Protein AF-A0ABC8IU33-F1 (afdb_monomer_lite)

Organism: Eruca vesicaria subsp. sativa (NCBI:txid29727)

Radius of gyration: 25.49 Å; chains: 1; bounding box: 29×73×61 Å

Structure (mmCIF, N/CA/C/O backbone):
data_AF-A0ABC8IU33-F1
#
_entry.id   AF-A0ABC8IU33-F1
#
loop_
_atom_site.group_PDB
_atom_site.id
_atom_site.type_symbol
_atom_site.label_atom_id
_atom_site.label_alt_id
_atom_site.label_comp_id
_atom_site.label_asym_id
_atom_site.label_entity_id
_atom_site.label_seq_id
_atom_site.pdbx_PDB_ins_code
_atom_site.Cartn_x
_atom_site.Cartn_y
_atom_site.Cartn_z
_atom_site.occupancy
_atom_site.B_iso_or_equiv
_atom_site.auth_seq_id
_atom_site.auth_comp_id
_atom_site.auth_asym_id
_atom_site.auth_atom_id
_atom_site.pdbx_PDB_model_num
ATOM 1 N N . MET A 1 1 ? 2.268 5.783 4.819 1.00 88.00 1 MET A N 1
ATOM 2 C CA . MET A 1 1 ? 1.463 6.838 4.145 1.00 88.00 1 MET A CA 1
ATOM 3 C C . MET A 1 1 ? 1.876 7.109 2.698 1.00 88.00 1 MET A C 1
ATOM 5 O O . MET A 1 1 ? 0.988 7.239 1.871 1.00 88.00 1 MET A O 1
ATOM 9 N N . ALA A 1 2 ? 3.167 7.197 2.351 1.00 95.81 2 ALA A N 1
ATOM 10 C CA . ALA A 1 2 ? 3.593 7.488 0.969 1.00 95.81 2 ALA A CA 1
ATOM 11 C C . ALA A 1 2 ? 3.077 6.473 -0.077 1.00 95.81 2 ALA A C 1
ATOM 13 O O . ALA A 1 2 ? 2.636 6.863 -1.154 1.00 95.81 2 ALA A O 1
ATOM 14 N N . SER A 1 3 ? 3.058 5.187 0.273 1.00 97.25 3 SER A N 1
ATOM 15 C CA . SER A 1 3 ? 2.507 4.091 -0.537 1.00 97.25 3 SER A CA 1
ATOM 16 C C . SER A 1 3 ? 1.026 4.264 -0.881 1.00 97.25 3 SER A C 1
ATOM 18 O O . SER A 1 3 ? 0.618 3.947 -1.993 1.00 97.25 3 SER A O 1
ATOM 20 N N . LEU A 1 4 ? 0.225 4.839 0.020 1.00 97.44 4 LEU A N 1
ATOM 21 C CA . LEU A 1 4 ? -1.177 5.147 -0.260 1.00 97.44 4 LEU A CA 1
ATOM 22 C C . LEU A 1 4 ? -1.317 6.224 -1.341 1.00 97.44 4 LEU A C 1
ATOM 24 O O . LEU A 1 4 ? -2.153 6.096 -2.230 1.00 97.44 4 LEU A O 1
ATOM 28 N N . LEU A 1 5 ? -0.500 7.281 -1.275 1.00 97.50 5 LEU A N 1
ATOM 29 C CA . LEU A 1 5 ? -0.509 8.336 -2.295 1.00 97.50 5 LEU A CA 1
ATOM 30 C C . LEU A 1 5 ? -0.116 7.773 -3.663 1.00 97.50 5 LEU A C 1
ATOM 32 O O . LEU A 1 5 ? -0.753 8.095 -4.659 1.00 97.50 5 LEU A O 1
ATOM 36 N N . MET A 1 6 ? 0.888 6.896 -3.684 1.00 96.12 6 MET A N 1
ATOM 37 C CA . MET A 1 6 ? 1.316 6.168 -4.877 1.00 96.12 6 MET A CA 1
ATOM 38 C C . MET A 1 6 ? 0.185 5.298 -5.453 1.00 96.12 6 MET A C 1
ATOM 40 O O . MET A 1 6 ? -0.101 5.394 -6.644 1.00 96.12 6 MET A O 1
ATOM 44 N N . ALA A 1 7 ? -0.519 4.531 -4.613 1.00 97.31 7 ALA A N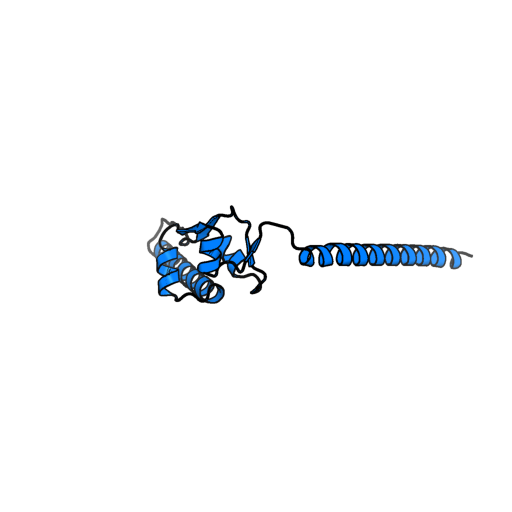 1
ATOM 45 C CA . ALA A 1 7 ? -1.666 3.721 -5.033 1.00 97.31 7 ALA A CA 1
ATOM 46 C C . ALA A 1 7 ? -2.833 4.568 -5.573 1.00 97.31 7 ALA A C 1
ATOM 48 O O . ALA A 1 7 ? -3.549 4.127 -6.475 1.00 97.31 7 ALA A O 1
ATOM 49 N N . ALA A 1 8 ? -3.015 5.778 -5.033 1.00 97.31 8 ALA A N 1
ATOM 50 C CA . ALA A 1 8 ? -4.104 6.692 -5.367 1.00 97.31 8 ALA A CA 1
ATOM 51 C C . ALA A 1 8 ? -3.873 7.537 -6.633 1.00 97.31 8 ALA A C 1
ATOM 53 O O . ALA A 1 8 ? -4.785 8.253 -7.060 1.00 97.31 8 ALA A O 1
ATOM 54 N N . CYS A 1 9 ? -2.685 7.473 -7.239 1.00 96.75 9 CYS A N 1
ATOM 55 C CA . CYS A 1 9 ? -2.418 8.089 -8.537 1.00 96.75 9 CYS A CA 1
ATOM 56 C C . CYS A 1 9 ? -3.294 7.473 -9.649 1.00 96.75 9 CYS A C 1
ATOM 58 O O . CYS A 1 9 ? -3.926 6.429 -9.477 1.00 96.75 9 CYS A O 1
ATOM 60 N N . ALA A 1 10 ? -3.365 8.147 -10.802 1.00 95.88 10 ALA A N 1
ATOM 61 C CA . ALA A 1 10 ? -4.169 7.680 -11.929 1.00 95.88 10 ALA A CA 1
ATOM 62 C C . ALA A 1 10 ? -3.753 6.259 -12.353 1.00 95.88 10 ALA A C 1
ATOM 64 O O . ALA A 1 10 ? -2.563 5.973 -12.490 1.00 95.88 10 ALA A O 1
ATOM 65 N N . LYS A 1 11 ? -4.735 5.374 -12.570 1.00 93.69 11 LYS A N 1
ATOM 66 C CA . LYS A 1 11 ? -4.494 3.985 -12.993 1.00 93.69 11 LYS A CA 1
ATOM 67 C C . LYS A 1 11 ? -3.716 3.969 -14.316 1.00 93.69 11 LYS A C 1
ATOM 69 O O . LYS A 1 11 ? -4.073 4.690 -15.246 1.00 93.69 11 LYS A O 1
ATOM 74 N N . GLY A 1 12 ? -2.656 3.168 -14.383 1.00 93.38 12 GLY A N 1
ATOM 75 C CA . GLY A 1 12 ? -1.700 3.122 -15.495 1.00 93.38 12 GLY A CA 1
ATOM 76 C C . GLY A 1 12 ? -0.545 4.130 -15.391 1.00 93.38 12 GLY A C 1
ATOM 77 O O . GLY A 1 12 ? 0.364 4.093 -16.216 1.00 93.38 12 GLY A O 1
ATOM 78 N N . GLN A 1 13 ? -0.555 5.028 -14.400 1.00 93.81 13 GLN A N 1
ATOM 79 C CA . GLN A 1 13 ? 0.478 6.055 -14.189 1.00 93.81 13 GLN A CA 1
ATOM 80 C C . GLN A 1 13 ? 1.175 5.925 -12.827 1.00 93.81 13 GLN A C 1
ATOM 82 O O . GLN A 1 13 ? 1.742 6.893 -12.316 1.00 93.81 13 GLN A O 1
ATOM 87 N N . ARG A 1 14 ? 1.116 4.744 -12.205 1.00 96.56 14 ARG A N 1
ATOM 88 C CA . ARG A 1 14 ? 1.766 4.463 -10.921 1.00 96.56 14 ARG A CA 1
ATOM 89 C C . ARG A 1 14 ? 3.072 3.730 -11.193 1.00 96.56 14 ARG A C 1
ATOM 91 O O . ARG A 1 14 ? 3.052 2.575 -11.610 1.00 96.56 14 ARG A O 1
ATOM 98 N N . TRP A 1 15 ? 4.201 4.398 -10.980 1.00 95.75 15 TRP A N 1
ATOM 99 C CA . TRP A 1 15 ? 5.516 3.866 -11.347 1.00 95.75 15 TRP A CA 1
ATOM 100 C C . TRP A 1 15 ? 6.472 3.821 -10.161 1.00 95.75 15 TRP A C 1
ATOM 102 O O . TRP A 1 15 ? 6.423 4.682 -9.278 1.00 95.75 15 TRP A O 1
ATOM 112 N N . ALA A 1 16 ? 7.381 2.849 -10.177 1.00 96.94 16 ALA A N 1
ATOM 113 C CA . ALA A 1 16 ? 8.513 2.779 -9.261 1.00 96.94 16 ALA A CA 1
ATOM 114 C C . ALA A 1 16 ? 9.797 2.377 -9.998 1.00 96.94 16 ALA A C 1
ATOM 116 O O . ALA A 1 16 ? 9.752 1.786 -11.072 1.00 96.94 16 ALA A O 1
ATOM 117 N N . LEU A 1 17 ? 10.948 2.699 -9.408 1.00 96.94 17 LEU A N 1
ATOM 118 C CA . LEU A 1 17 ? 12.248 2.228 -9.894 1.00 96.94 17 LEU A CA 1
ATOM 119 C C . LEU A 1 17 ? 12.509 0.785 -9.428 1.00 96.94 17 LEU A C 1
ATOM 121 O O . LEU A 1 17 ? 11.936 0.375 -8.414 1.00 96.94 17 LEU A O 1
ATOM 125 N N . PRO A 1 18 ? 13.430 0.035 -10.065 1.00 97.44 18 PRO A N 1
ATOM 126 C CA . PRO A 1 18 ? 13.620 -1.387 -9.776 1.00 97.44 18 PRO A CA 1
ATOM 127 C C . PRO A 1 18 ? 14.046 -1.647 -8.329 1.00 97.44 18 PRO A C 1
ATOM 129 O O . PRO A 1 18 ? 13.583 -2.596 -7.706 1.00 97.44 18 PRO A O 1
ATOM 132 N N . ASN A 1 19 ? 14.846 -0.743 -7.756 1.00 97.38 19 ASN A N 1
ATOM 133 C CA . ASN A 1 19 ? 15.361 -0.845 -6.387 1.00 97.38 19 ASN A CA 1
ATOM 134 C C . ASN A 1 19 ? 14.480 -0.143 -5.337 1.00 97.38 19 ASN A C 1
ATOM 136 O O . ASN A 1 19 ? 14.918 0.058 -4.206 1.00 97.38 19 ASN A O 1
ATOM 140 N N . ALA A 1 20 ? 13.275 0.303 -5.702 1.00 97.56 20 ALA A N 1
ATOM 141 C CA . ALA A 1 20 ? 12.366 0.921 -4.746 1.00 97.56 20 ALA A CA 1
ATOM 142 C C . ALA A 1 20 ? 11.800 -0.128 -3.778 1.00 97.56 20 ALA A C 1
ATOM 144 O O . ALA A 1 20 ? 11.411 -1.223 -4.182 1.00 97.56 20 ALA A O 1
ATOM 145 N N . THR A 1 21 ? 11.696 0.248 -2.505 1.00 98.12 21 THR A N 1
ATOM 146 C CA . THR A 1 21 ? 10.956 -0.515 -1.497 1.00 98.12 21 THR A CA 1
ATOM 147 C C . THR A 1 21 ? 9.652 0.201 -1.192 1.00 98.12 21 THR A C 1
ATOM 149 O O . THR A 1 21 ? 9.642 1.393 -0.873 1.00 98.12 21 THR A O 1
ATOM 152 N N . VAL A 1 22 ? 8.550 -0.534 -1.262 1.00 98.19 22 VAL A N 1
ATOM 153 C CA . VAL A 1 22 ? 7.227 -0.057 -0.866 1.00 98.19 22 VAL A CA 1
ATOM 154 C C . VAL A 1 22 ? 6.873 -0.703 0.463 1.00 98.19 22 VAL A C 1
ATOM 156 O O . VAL A 1 22 ? 7.065 -1.898 0.645 1.00 98.19 22 VAL A O 1
ATOM 159 N N . MET A 1 23 ? 6.357 0.086 1.402 1.00 98.31 23 MET A N 1
ATOM 160 C CA . MET A 1 23 ? 5.892 -0.424 2.688 1.00 98.31 23 MET A CA 1
ATOM 161 C C . MET A 1 23 ? 4.474 0.060 2.967 1.00 98.31 23 MET A C 1
ATOM 163 O O . MET A 1 23 ? 4.145 1.234 2.747 1.00 98.31 23 MET A O 1
ATOM 167 N N . ILE A 1 24 ? 3.634 -0.852 3.440 1.00 98.00 24 ILE A N 1
ATOM 168 C CA . ILE A 1 24 ? 2.326 -0.549 4.019 1.00 98.00 24 ILE A CA 1
ATOM 169 C C . ILE A 1 24 ? 2.313 -1.023 5.469 1.00 98.00 24 ILE A C 1
ATOM 171 O O . ILE A 1 24 ? 2.990 -1.989 5.814 1.00 98.0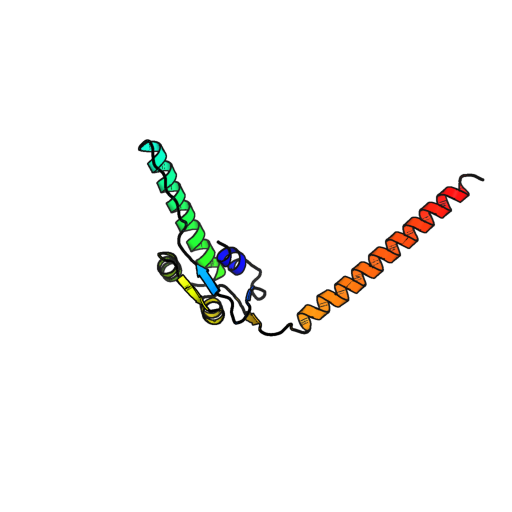0 24 ILE A O 1
ATOM 175 N N . HIS A 1 25 ? 1.582 -0.299 6.311 1.00 97.62 25 HIS A N 1
ATOM 176 C CA . HIS A 1 25 ? 1.428 -0.631 7.719 1.00 97.62 25 HIS A CA 1
ATOM 177 C C . HIS A 1 25 ? 0.238 0.106 8.326 1.00 97.62 25 HIS A C 1
ATOM 179 O O . HIS A 1 25 ? -0.240 1.118 7.790 1.00 97.62 25 HIS A O 1
ATOM 185 N N . GLN A 1 26 ? -0.191 -0.379 9.481 1.00 96.12 26 GLN A N 1
ATOM 186 C CA . GLN A 1 26 ? -1.213 0.227 10.311 1.00 96.12 26 GLN A CA 1
ATOM 187 C C . GLN A 1 26 ? -0.880 1.668 10.714 1.00 96.12 26 GLN A C 1
ATOM 189 O O . GLN A 1 26 ? 0.289 2.033 10.861 1.00 96.12 26 GLN A O 1
ATOM 194 N N . PRO A 1 27 ? -1.900 2.526 10.909 1.00 95.12 27 PRO A N 1
ATOM 195 C CA . PRO A 1 27 ? -1.684 3.821 11.514 1.00 95.12 27 PRO A CA 1
ATOM 196 C C . PRO A 1 27 ? -1.212 3.612 12.953 1.00 95.12 27 PRO A C 1
ATOM 198 O O . PRO A 1 27 ? -1.829 2.886 13.730 1.00 95.12 27 PRO A O 1
ATOM 201 N N . SER A 1 28 ? -0.134 4.288 13.321 1.00 92.00 28 SER A N 1
ATOM 202 C CA . SER A 1 28 ? 0.334 4.322 14.698 1.00 92.00 28 SER A CA 1
ATOM 203 C C . SER A 1 28 ? -0.335 5.456 15.471 1.00 92.00 28 SER A C 1
ATOM 205 O O . SER A 1 28 ? -0.713 6.498 14.927 1.00 92.00 28 SER A O 1
ATOM 207 N N . GLY A 1 29 ? -0.490 5.250 16.772 1.00 89.31 29 GLY A N 1
ATOM 208 C CA . GLY A 1 29 ? -1.019 6.251 17.681 1.00 89.31 29 GLY A CA 1
ATOM 209 C C . GLY A 1 29 ? -0.859 5.808 19.125 1.00 89.31 29 GLY A C 1
ATOM 210 O O . GLY A 1 29 ? -0.700 4.627 19.419 1.00 89.31 29 GLY A O 1
ATOM 211 N N . GLY A 1 30 ? -0.896 6.773 20.032 1.00 87.25 30 GLY A N 1
ATOM 212 C CA . GLY A 1 30 ? -0.836 6.535 21.464 1.00 87.25 30 GLY A CA 1
ATOM 213 C C . GLY A 1 30 ? -1.448 7.719 22.189 1.00 87.25 30 GLY A C 1
ATOM 214 O O . GLY A 1 30 ? -1.249 8.866 21.788 1.00 87.25 30 GLY A O 1
ATOM 215 N N . TYR A 1 31 ? -2.226 7.436 23.225 1.00 91.44 31 TYR A N 1
ATOM 216 C CA . TYR A 1 31 ? -2.840 8.457 24.057 1.00 91.44 31 TYR A CA 1
ATOM 217 C C . TYR A 1 31 ? -2.906 7.978 25.507 1.00 91.44 31 TYR A C 1
ATOM 219 O O . TYR A 1 31 ? -3.186 6.809 25.769 1.00 91.44 31 TYR A O 1
ATOM 227 N N . SER A 1 32 ? -2.673 8.891 26.443 1.00 90.69 32 SER A N 1
ATOM 228 C CA . SER A 1 32 ? -2.863 8.684 27.875 1.00 90.69 32 SER A CA 1
ATOM 229 C C . SER A 1 32 ? -3.652 9.862 28.446 1.00 90.69 32 SER A C 1
ATOM 231 O O . SER A 1 32 ? -3.477 11.000 28.017 1.00 90.69 32 SER A O 1
ATOM 233 N N . GLY A 1 33 ? -4.557 9.594 29.388 1.00 92.12 33 GLY A N 1
ATOM 234 C CA . GLY A 1 33 ? -5.448 10.618 29.928 1.00 92.12 33 GLY A CA 1
ATOM 235 C C . GLY A 1 33 ? -6.697 10.027 30.569 1.00 92.12 33 GLY A C 1
ATOM 236 O O . GLY A 1 33 ? -6.729 8.844 30.916 1.00 92.12 33 GLY A O 1
ATOM 237 N N . GLN A 1 34 ? -7.728 10.856 30.729 1.00 95.94 34 GLN A N 1
ATOM 238 C CA . GLN A 1 34 ? -9.011 10.417 31.272 1.00 95.94 34 GLN A CA 1
ATOM 239 C C . GLN A 1 34 ? -9.651 9.348 30.375 1.00 95.94 34 GLN A C 1
ATOM 241 O O . GLN A 1 34 ? -9.456 9.330 29.159 1.00 95.94 34 GLN A O 1
ATOM 246 N N . THR A 1 35 ? -10.478 8.479 30.963 1.00 93.69 35 THR A N 1
ATOM 247 C CA . THR A 1 35 ? -11.165 7.396 30.238 1.00 93.69 35 THR A CA 1
ATOM 248 C C . THR A 1 35 ? -11.977 7.906 29.044 1.00 93.69 35 THR A C 1
ATOM 250 O O . THR A 1 35 ? -12.002 7.264 27.992 1.00 93.69 35 THR A O 1
ATOM 253 N N . ASN A 1 36 ? -12.612 9.075 29.175 1.00 95.56 36 ASN A N 1
ATOM 254 C CA . ASN A 1 36 ? -13.373 9.692 28.087 1.00 95.56 36 ASN A CA 1
ATOM 255 C C . ASN A 1 36 ? -12.475 10.064 26.904 1.00 95.56 36 ASN A C 1
ATOM 257 O O . ASN A 1 36 ? -12.795 9.722 25.765 1.00 95.56 36 ASN A O 1
ATOM 261 N N . ASP A 1 37 ? -11.333 10.692 27.170 1.00 93.81 37 ASP A N 1
ATOM 262 C CA . ASP A 1 37 ? -10.397 11.094 26.123 1.00 93.81 37 ASP A CA 1
ATOM 263 C C . ASP A 1 37 ? -9.769 9.870 25.451 1.00 93.81 37 ASP A C 1
ATOM 265 O O . ASP A 1 37 ? -9.743 9.776 24.223 1.00 93.81 37 ASP A O 1
ATOM 269 N N . MET A 1 38 ? -9.368 8.867 26.241 1.00 93.94 38 MET A N 1
ATOM 270 C CA . MET A 1 38 ? -8.887 7.586 25.718 1.00 93.94 38 MET A CA 1
ATOM 271 C C . MET A 1 38 ? -9.919 6.956 24.779 1.00 93.94 38 MET A C 1
ATOM 273 O O . MET A 1 38 ? -9.578 6.558 23.671 1.00 93.94 38 MET A O 1
ATOM 277 N N . THR A 1 39 ? -11.197 6.954 25.166 1.00 94.56 39 THR A N 1
ATOM 278 C CA . THR A 1 39 ? -12.283 6.424 24.331 1.00 94.56 39 THR A CA 1
ATOM 279 C C . THR A 1 39 ? -12.409 7.175 23.003 1.00 94.56 39 THR A C 1
ATOM 281 O O . THR A 1 39 ? -12.608 6.549 21.959 1.00 94.56 39 THR A O 1
ATOM 284 N N . ILE A 1 40 ? -12.296 8.507 23.012 1.00 95.69 40 ILE A N 1
ATOM 285 C CA . ILE A 1 40 ? -12.347 9.327 21.792 1.00 95.69 40 ILE A CA 1
ATOM 286 C C . ILE A 1 40 ? -11.170 8.983 20.872 1.00 95.69 40 ILE A C 1
ATOM 288 O O . ILE A 1 40 ? -11.372 8.735 19.680 1.00 95.69 40 ILE A O 1
ATOM 292 N N . HIS A 1 41 ? -9.957 8.905 21.418 1.00 95.31 41 HIS A N 1
ATOM 293 C CA . HIS A 1 41 ? -8.758 8.594 20.644 1.00 95.31 41 HIS A CA 1
ATOM 294 C C . HIS A 1 41 ? -8.758 7.159 20.102 1.00 95.31 41 HIS A C 1
ATOM 296 O O . HIS A 1 41 ? -8.437 6.954 18.931 1.00 95.31 41 HIS A O 1
ATOM 302 N N . THR A 1 42 ? -9.210 6.178 20.887 1.00 95.19 42 THR A N 1
ATOM 303 C CA . THR A 1 42 ? -9.385 4.794 20.425 1.00 95.19 42 THR A CA 1
ATOM 304 C C . THR A 1 42 ? -10.421 4.703 19.299 1.00 95.19 42 THR A C 1
ATOM 306 O O . THR A 1 42 ? -10.193 4.039 18.291 1.00 95.19 42 THR A O 1
ATOM 309 N N . LYS A 1 43 ? -11.551 5.416 19.393 1.00 95.75 43 LYS A N 1
ATOM 310 C CA . LYS A 1 43 ? -12.525 5.461 18.286 1.00 95.75 43 LYS A CA 1
ATOM 311 C C . LYS A 1 43 ? -11.929 6.092 17.030 1.00 95.75 43 LYS A C 1
ATOM 313 O O . LYS A 1 43 ? -12.204 5.636 15.921 1.00 95.75 43 LYS A O 1
ATOM 318 N N . GLN A 1 44 ? -11.104 7.122 17.194 1.00 96.75 44 GLN A N 1
ATOM 319 C CA . GLN A 1 44 ? -10.468 7.798 16.073 1.00 96.75 44 GLN A CA 1
ATOM 320 C C . GLN A 1 44 ? -9.432 6.914 15.368 1.00 96.75 44 GLN A C 1
ATOM 322 O O . GLN A 1 44 ? -9.426 6.888 14.138 1.00 96.75 44 GLN A O 1
ATOM 327 N N . ILE A 1 45 ? -8.593 6.170 16.100 1.00 96.25 45 ILE A N 1
ATOM 328 C CA . ILE A 1 45 ? -7.608 5.276 15.470 1.00 96.25 45 ILE A CA 1
ATOM 329 C C . ILE A 1 45 ? -8.297 4.141 14.702 1.00 96.25 45 ILE A C 1
ATOM 331 O O . ILE A 1 45 ? -7.931 3.886 13.559 1.00 96.25 45 ILE A O 1
ATOM 335 N N . VAL A 1 46 ? -9.380 3.568 15.246 1.00 96.00 46 VAL A N 1
ATOM 336 C CA . VAL A 1 46 ? -10.205 2.564 14.546 1.00 96.00 46 VAL A CA 1
ATOM 337 C C . VAL A 1 46 ? -10.844 3.153 13.284 1.00 96.00 46 VAL A C 1
ATOM 339 O O . VAL A 1 46 ? -10.849 2.519 12.230 1.00 96.00 46 VAL A O 1
ATOM 342 N N . ARG A 1 47 ? -11.345 4.395 13.348 1.00 97.50 47 ARG A N 1
ATOM 343 C CA . ARG A 1 47 ? -11.891 5.086 12.169 1.00 97.50 47 ARG A CA 1
ATOM 344 C C . ARG A 1 47 ? -10.837 5.256 11.075 1.00 97.50 47 ARG A C 1
ATOM 346 O O . ARG A 1 47 ? -11.144 5.044 9.904 1.00 97.50 47 ARG A O 1
ATOM 353 N N . VAL A 1 48 ? -9.622 5.669 11.442 1.00 97.12 48 VAL A N 1
ATOM 354 C CA . VAL A 1 48 ? -8.516 5.855 10.490 1.00 97.12 48 VAL A CA 1
ATOM 355 C C . VAL A 1 48 ? -8.076 4.516 9.903 1.00 97.12 48 VAL A C 1
ATOM 357 O O . VAL A 1 48 ? -7.935 4.434 8.688 1.00 97.12 48 VAL A O 1
ATOM 360 N N . TRP A 1 49 ? -7.932 3.472 10.723 1.00 96.69 49 TRP A N 1
ATOM 361 C CA . TRP A 1 49 ? -7.623 2.107 10.279 1.00 96.69 49 TRP A CA 1
ATOM 362 C C . TRP A 1 49 ? -8.590 1.628 9.192 1.00 96.69 49 TRP A C 1
ATOM 3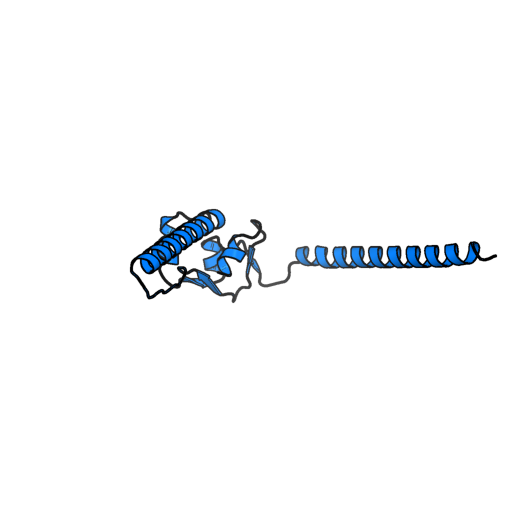64 O O . TRP A 1 49 ? -8.171 1.341 8.071 1.00 96.69 49 TRP A O 1
ATOM 374 N N . ASN A 1 50 ? -9.895 1.671 9.476 1.00 97.50 50 ASN A N 1
ATOM 375 C CA . ASN A 1 50 ? -10.926 1.242 8.531 1.00 97.50 50 ASN A CA 1
ATOM 376 C C . ASN A 1 50 ? -10.896 2.060 7.232 1.00 97.50 50 ASN A C 1
ATOM 378 O O . ASN A 1 50 ? -11.017 1.506 6.140 1.00 97.50 50 ASN A O 1
ATOM 382 N N . ALA A 1 51 ? -10.716 3.382 7.334 1.00 97.62 51 ALA A N 1
ATOM 383 C CA . ALA A 1 51 ? -10.654 4.255 6.166 1.00 97.62 51 ALA A CA 1
ATOM 384 C C . ALA A 1 51 ? -9.431 3.956 5.282 1.00 97.62 51 ALA A C 1
ATOM 386 O O . ALA A 1 51 ? -9.554 3.929 4.058 1.00 97.62 51 ALA A O 1
ATOM 387 N N . LEU A 1 52 ? -8.263 3.709 5.881 1.00 97.69 52 LEU A N 1
ATOM 388 C CA . LEU A 1 52 ? -7.048 3.362 5.144 1.00 97.69 52 LEU A CA 1
ATOM 389 C C . LEU A 1 52 ? -7.197 2.023 4.419 1.00 97.69 52 LEU A C 1
ATOM 391 O O . LEU A 1 52 ? -6.891 1.952 3.230 1.00 97.69 52 LEU A O 1
ATOM 395 N N . ASN A 1 53 ? -7.720 0.996 5.092 1.00 98.06 53 ASN A N 1
ATOM 396 C CA . ASN A 1 53 ? -7.890 -0.327 4.490 1.00 98.06 53 ASN A CA 1
ATOM 397 C C . ASN A 1 53 ? -8.878 -0.293 3.318 1.00 98.06 53 ASN A C 1
ATOM 399 O O . ASN A 1 53 ? -8.607 -0.861 2.262 1.00 98.06 53 ASN A O 1
ATOM 403 N N . GLN A 1 54 ? -9.975 0.462 3.444 1.00 98.31 54 GLN A N 1
ATOM 404 C CA . GLN A 1 54 ? -10.912 0.677 2.337 1.00 98.31 54 GLN A CA 1
ATOM 405 C C . GLN A 1 54 ? -10.274 1.412 1.152 1.00 98.31 54 GLN A C 1
ATOM 407 O O . GLN A 1 54 ? -10.568 1.091 -0.000 1.00 98.31 54 GLN A O 1
ATOM 412 N N . LEU A 1 55 ? -9.403 2.395 1.407 1.00 98.25 55 LEU A N 1
ATOM 413 C CA . LEU A 1 55 ? -8.695 3.100 0.338 1.00 98.25 55 LEU A CA 1
ATOM 414 C C . LEU A 1 55 ? -7.695 2.186 -0.374 1.00 98.25 55 LEU A C 1
ATOM 416 O O . LEU A 1 55 ? -7.667 2.185 -1.602 1.00 98.25 55 LEU A O 1
ATOM 420 N N . TYR A 1 56 ? -6.918 1.387 0.360 1.00 98.38 56 TYR A N 1
ATOM 421 C CA . TYR A 1 56 ? -6.037 0.401 -0.265 1.00 98.38 56 TYR A CA 1
ATOM 422 C C . TYR A 1 56 ? -6.839 -0.603 -1.090 1.00 98.38 56 TYR A C 1
ATOM 424 O O . TYR A 1 56 ? -6.565 -0.717 -2.276 1.00 98.38 56 TYR A O 1
ATOM 432 N N . MET A 1 57 ? -7.891 -1.210 -0.529 1.00 98.25 57 MET A N 1
ATOM 433 C CA . MET A 1 57 ? -8.796 -2.123 -1.246 1.00 98.25 57 MET A CA 1
ATOM 434 C C . MET A 1 57 ? -9.289 -1.515 -2.570 1.00 98.25 57 MET A C 1
ATOM 436 O O . MET A 1 57 ? -9.220 -2.146 -3.621 1.00 98.25 57 MET A O 1
ATOM 440 N N . LYS A 1 58 ? -9.731 -0.251 -2.536 1.00 97.88 58 LYS A N 1
ATOM 441 C CA . LYS A 1 58 ? -10.198 0.484 -3.720 1.00 97.88 58 LYS A CA 1
ATOM 442 C C . LYS A 1 58 ? -9.115 0.665 -4.788 1.00 97.88 58 LYS A C 1
ATOM 444 O O . LYS A 1 58 ? -9.437 0.678 -5.972 1.00 97.88 58 LYS A O 1
ATOM 449 N N . HIS A 1 59 ? -7.872 0.918 -4.386 1.00 98.12 59 HIS A N 1
ATOM 450 C CA . HIS A 1 59 ? -6.793 1.284 -5.306 1.00 98.12 59 HIS A CA 1
ATOM 451 C C . HIS A 1 59 ? -5.951 0.092 -5.774 1.00 98.12 59 HIS A C 1
ATOM 453 O O . HIS A 1 59 ? -5.335 0.176 -6.836 1.00 98.12 59 HIS A O 1
ATOM 459 N N . THR A 1 60 ? -5.922 -1.002 -5.014 1.00 97.62 60 THR A N 1
ATOM 460 C CA . THR A 1 60 ? -5.118 -2.192 -5.322 1.00 97.62 60 THR A CA 1
ATOM 461 C C . THR A 1 60 ? -5.926 -3.335 -5.928 1.00 97.62 60 THR A C 1
ATOM 463 O O . THR A 1 60 ? -5.333 -4.323 -6.347 1.00 97.62 60 THR A O 1
ATOM 466 N N . ASP A 1 61 ? -7.258 -3.219 -5.979 1.00 96.25 61 ASP A N 1
ATOM 467 C CA . ASP A 1 61 ? -8.180 -4.286 -6.399 1.00 96.25 61 ASP A CA 1
ATOM 468 C C . ASP A 1 61 ? -8.053 -5.576 -5.537 1.00 96.25 61 ASP A C 1
ATOM 470 O O . ASP A 1 61 ? -8.547 -6.642 -5.907 1.00 96.25 61 ASP A O 1
ATOM 474 N N . GLN A 1 62 ? -7.418 -5.486 -4.359 1.00 97.94 62 GLN A N 1
ATOM 475 C CA . GLN A 1 62 ? -7.318 -6.575 -3.381 1.00 97.94 62 GLN A CA 1
ATOM 476 C C . GLN A 1 62 ? -8.597 -6.688 -2.549 1.00 97.94 62 GLN A C 1
ATOM 478 O O . GLN A 1 62 ? -9.304 -5.706 -2.333 1.00 97.94 62 GLN A O 1
ATOM 483 N N . SER A 1 63 ? -8.871 -7.878 -2.010 1.00 98.31 63 SER A N 1
ATOM 484 C CA . SER A 1 63 ? -9.928 -8.037 -1.002 1.00 98.31 63 SER A CA 1
ATOM 485 C C . SER A 1 63 ? -9.566 -7.328 0.309 1.00 98.31 63 SER A C 1
ATOM 487 O O . SER A 1 63 ? -8.385 -7.183 0.638 1.00 98.31 63 SER A O 1
ATOM 489 N N . ILE A 1 64 ? -10.578 -6.920 1.081 1.00 98.00 64 ILE A N 1
ATOM 490 C CA . ILE A 1 64 ? -10.361 -6.262 2.376 1.00 98.00 64 ILE A CA 1
ATOM 491 C C . ILE A 1 64 ? -9.545 -7.141 3.336 1.00 98.00 64 ILE A C 1
ATOM 493 O O . ILE A 1 64 ? -8.609 -6.639 3.947 1.00 98.00 64 ILE A O 1
ATOM 497 N N . ASP A 1 65 ? -9.799 -8.454 3.368 1.00 98.00 65 ASP A N 1
ATOM 498 C CA . ASP A 1 65 ? -9.091 -9.404 4.238 1.00 98.00 65 ASP A CA 1
ATOM 499 C C . ASP A 1 65 ? -7.589 -9.472 3.918 1.00 98.00 65 ASP A C 1
ATOM 501 O O . ASP A 1 65 ? -6.744 -9.550 4.812 1.00 98.00 65 ASP A O 1
ATOM 505 N N . VAL A 1 66 ? -7.233 -9.413 2.628 1.00 98.06 66 VAL A N 1
ATOM 506 C CA . VAL A 1 66 ? -5.830 -9.378 2.188 1.00 98.06 66 VAL A CA 1
ATOM 507 C C . VAL A 1 66 ? -5.175 -8.064 2.600 1.00 98.06 66 VAL A C 1
ATOM 509 O O . VAL A 1 66 ? -4.042 -8.077 3.080 1.00 98.06 66 VAL A O 1
ATOM 512 N N . VAL A 1 67 ? -5.867 -6.934 2.442 1.00 98.06 67 VAL A N 1
ATOM 513 C CA . VAL A 1 67 ? -5.341 -5.624 2.846 1.00 98.06 67 VAL A CA 1
ATOM 514 C C . VAL A 1 67 ? -5.116 -5.572 4.354 1.00 98.06 67 VAL A C 1
ATOM 516 O O . VAL A 1 67 ? -4.017 -5.229 4.775 1.00 98.06 67 VAL A O 1
ATOM 519 N N . GLU A 1 68 ? -6.109 -5.957 5.157 1.00 97.50 68 GLU A N 1
ATOM 520 C CA . GLU A 1 68 ? -6.021 -5.951 6.622 1.00 97.50 68 GLU A CA 1
ATOM 521 C C . GLU A 1 68 ? -4.862 -6.812 7.118 1.00 97.50 68 GLU A C 1
ATOM 523 O O . GLU A 1 68 ? -4.041 -6.346 7.907 1.00 97.50 68 GLU A O 1
ATOM 528 N N . LYS A 1 69 ? -4.725 -8.030 6.580 1.00 97.50 69 LYS A N 1
ATOM 529 C CA . LYS A 1 69 ? -3.636 -8.943 6.941 1.00 97.50 69 LYS A CA 1
ATOM 530 C C . LYS A 1 69 ? -2.250 -8.363 6.649 1.00 97.50 69 LYS A C 1
ATOM 532 O O . LYS A 1 69 ? -1.335 -8.559 7.443 1.00 97.50 69 LYS A O 1
ATOM 537 N N . ASN A 1 70 ? -2.074 -7.686 5.514 1.00 97.12 70 ASN A N 1
ATOM 538 C CA . ASN A 1 70 ? -0.780 -7.098 5.147 1.00 97.12 70 ASN A CA 1
ATOM 539 C C . ASN A 1 70 ? -0.553 -5.714 5.776 1.00 97.12 70 ASN A C 1
ATOM 541 O O . ASN A 1 70 ? 0.564 -5.220 5.764 1.00 97.12 70 ASN A O 1
ATOM 545 N N . MET A 1 71 ? -1.585 -5.083 6.332 1.00 96.06 71 MET A N 1
ATOM 546 C CA . MET A 1 71 ? -1.486 -3.811 7.050 1.00 96.06 71 MET A CA 1
ATOM 547 C C . MET A 1 71 ? -1.222 -3.990 8.553 1.00 96.06 71 MET A C 1
ATOM 549 O O . MET A 1 71 ? -0.784 -3.039 9.193 1.00 96.06 71 MET A O 1
ATOM 553 N N . ASP A 1 72 ? -1.494 -5.165 9.129 1.00 93.38 72 ASP A N 1
ATOM 554 C CA . ASP A 1 72 ? -1.407 -5.417 10.580 1.00 93.38 72 ASP A CA 1
ATOM 555 C C . ASP A 1 72 ? 0.011 -5.219 11.148 1.00 93.38 72 ASP A C 1
ATOM 557 O O . ASP A 1 72 ? 0.200 -4.741 12.264 1.00 93.38 72 ASP A O 1
ATOM 561 N N . MET A 1 73 ? 1.032 -5.501 10.340 1.00 94.00 73 MET A N 1
ATOM 562 C CA . MET A 1 73 ? 2.440 -5.264 10.664 1.00 94.00 73 MET A CA 1
ATOM 563 C C . MET A 1 73 ? 3.118 -4.509 9.522 1.00 94.00 73 MET A C 1
ATOM 565 O O . MET A 1 73 ? 2.528 -4.307 8.461 1.00 94.00 73 MET A O 1
ATOM 569 N N . ASP A 1 74 ? 4.369 -4.099 9.730 1.00 97.75 74 ASP A N 1
ATOM 570 C CA . ASP A 1 74 ? 5.168 -3.538 8.645 1.00 97.75 74 ASP A CA 1
ATOM 571 C C . ASP A 1 74 ? 5.340 -4.588 7.535 1.00 97.75 74 ASP A C 1
ATOM 573 O O . ASP A 1 74 ? 5.992 -5.620 7.722 1.00 97.75 74 ASP A O 1
ATOM 577 N N . HIS A 1 75 ? 4.757 -4.317 6.369 1.00 97.94 75 HIS A N 1
ATOM 578 C CA . HIS A 1 75 ? 4.823 -5.191 5.207 1.00 97.94 75 HIS A CA 1
ATOM 579 C C . HIS A 1 75 ? 5.631 -4.523 4.099 1.00 97.94 75 HIS A C 1
ATOM 581 O O . HIS A 1 75 ? 5.176 -3.577 3.448 1.00 97.94 75 HIS A O 1
ATOM 587 N N . PHE A 1 76 ? 6.857 -5.010 3.918 1.00 98.31 76 PHE A N 1
ATOM 588 C CA . PHE A 1 76 ? 7.799 -4.528 2.916 1.00 98.31 76 PHE A CA 1
ATOM 589 C C . PHE A 1 76 ? 7.671 -5.336 1.631 1.00 98.31 76 PHE A C 1
ATOM 591 O O . PHE A 1 76 ? 7.623 -6.561 1.662 1.00 98.31 76 PHE A O 1
ATOM 598 N N . MET A 1 77 ? 7.671 -4.627 0.511 1.00 98.44 77 MET A N 1
ATOM 599 C CA . MET A 1 77 ? 7.587 -5.175 -0.832 1.00 98.44 77 MET A CA 1
ATOM 600 C C . MET A 1 77 ? 8.702 -4.587 -1.691 1.00 98.44 77 MET A C 1
ATOM 602 O O . MET A 1 77 ? 8.994 -3.385 -1.643 1.00 98.44 77 MET A O 1
ATOM 606 N N . THR A 1 78 ? 9.296 -5.436 -2.517 1.00 98.56 78 THR A N 1
ATOM 607 C CA . THR A 1 78 ? 10.042 -5.019 -3.704 1.00 98.56 78 THR A CA 1
ATOM 608 C C . THR A 1 78 ? 9.121 -4.290 -4.685 1.00 98.56 78 THR A C 1
ATOM 610 O O . THR A 1 78 ? 7.894 -4.338 -4.579 1.00 98.56 78 THR A O 1
ATOM 613 N N . SER A 1 79 ? 9.708 -3.604 -5.663 1.00 98.00 79 SER A N 1
ATOM 614 C CA . SER A 1 79 ? 8.965 -2.948 -6.743 1.00 98.00 79 SER A CA 1
ATOM 615 C C . SER A 1 79 ? 8.037 -3.929 -7.485 1.00 98.00 79 SER A C 1
ATOM 617 O O . SER A 1 79 ? 6.864 -3.622 -7.692 1.00 98.00 79 SER A O 1
ATOM 619 N N . GLU A 1 80 ? 8.510 -5.141 -7.780 1.00 98.31 80 GLU A N 1
ATOM 620 C CA . GLU A 1 80 ? 7.711 -6.190 -8.430 1.00 98.31 80 GLU A CA 1
ATOM 621 C C . GLU A 1 80 ? 6.581 -6.724 -7.542 1.00 98.31 80 GLU A C 1
ATOM 623 O O . GLU A 1 80 ? 5.449 -6.882 -7.998 1.00 98.31 80 GLU A O 1
ATOM 628 N N . GLU A 1 81 ? 6.839 -6.951 -6.251 1.00 98.50 81 GLU A N 1
ATOM 629 C CA . GLU A 1 81 ? 5.786 -7.354 -5.310 1.00 98.50 81 GLU A CA 1
ATOM 630 C C . GLU A 1 81 ? 4.733 -6.255 -5.149 1.00 98.50 81 GLU A C 1
ATOM 632 O O . GLU A 1 81 ? 3.542 -6.548 -5.110 1.00 98.50 81 GLU A O 1
ATOM 637 N N . ALA A 1 82 ? 5.138 -4.982 -5.131 1.00 98.38 82 ALA A N 1
ATOM 638 C CA . ALA A 1 82 ? 4.213 -3.856 -5.071 1.00 98.38 82 ALA A CA 1
ATOM 639 C C . ALA A 1 82 ? 3.351 -3.740 -6.340 1.00 98.38 82 ALA A C 1
ATOM 641 O O . ALA A 1 82 ? 2.177 -3.360 -6.249 1.00 98.38 82 ALA A O 1
ATOM 642 N N . LYS A 1 83 ? 3.907 -4.086 -7.511 1.00 98.19 83 LYS A N 1
ATOM 643 C CA . LYS A 1 83 ? 3.166 -4.198 -8.776 1.00 98.19 83 LYS A CA 1
ATOM 644 C C . LYS A 1 83 ? 2.158 -5.342 -8.709 1.00 98.19 83 LYS A C 1
ATOM 646 O O . LYS A 1 83 ? 0.980 -5.132 -8.983 1.00 98.19 83 LYS A O 1
ATOM 651 N N . ALA A 1 84 ? 2.588 -6.521 -8.258 1.00 98.19 84 ALA A N 1
ATOM 652 C CA . ALA A 1 84 ? 1.717 -7.682 -8.079 1.00 98.19 84 ALA A CA 1
ATOM 653 C C . ALA A 1 84 ? 0.604 -7.438 -7.042 1.00 98.19 84 ALA A C 1
ATOM 655 O O . ALA A 1 84 ? -0.525 -7.891 -7.225 1.00 98.19 84 ALA A O 1
ATOM 656 N N . PHE A 1 85 ? 0.897 -6.688 -5.976 1.00 98.06 85 PHE A N 1
ATOM 657 C CA . PHE A 1 85 ? -0.086 -6.295 -4.969 1.00 98.06 85 PHE A CA 1
ATOM 658 C C . PHE A 1 85 ? -1.099 -5.277 -5.512 1.00 98.06 85 PHE A C 1
ATOM 660 O O . PHE A 1 85 ? -2.212 -5.209 -4.999 1.00 98.06 85 PHE A O 1
ATOM 667 N N . GLY A 1 86 ? -0.736 -4.506 -6.544 1.00 97.94 86 GLY A N 1
ATOM 668 C CA . GLY A 1 86 ? -1.581 -3.489 -7.175 1.00 97.94 86 GLY A CA 1
ATOM 669 C C . GLY A 1 86 ? -1.353 -2.061 -6.665 1.00 97.94 86 GLY A C 1
ATOM 670 O O . GLY A 1 86 ? -2.175 -1.184 -6.932 1.00 97.94 86 GLY A O 1
ATOM 671 N N . ILE A 1 87 ? -0.264 -1.805 -5.929 1.00 98.06 87 ILE A N 1
ATOM 672 C CA . ILE A 1 87 ? 0.109 -0.456 -5.455 1.00 98.06 87 ILE A CA 1
ATOM 673 C C . ILE A 1 87 ? 0.675 0.383 -6.602 1.00 98.06 87 ILE A C 1
ATOM 675 O O . ILE A 1 87 ? 0.410 1.583 -6.680 1.00 98.06 87 ILE A O 1
ATOM 679 N N . ILE A 1 88 ? 1.437 -0.248 -7.493 1.00 98.19 88 ILE A N 1
ATOM 680 C CA . ILE A 1 88 ? 1.967 0.370 -8.709 1.00 98.19 88 ILE A CA 1
ATOM 681 C C . ILE A 1 88 ? 1.518 -0.404 -9.945 1.00 98.19 88 ILE A C 1
ATOM 683 O O . ILE A 1 88 ? 1.089 -1.549 -9.848 1.00 98.19 88 ILE A O 1
ATOM 687 N N . ASP A 1 89 ? 1.617 0.235 -11.104 1.00 97.50 89 ASP A N 1
ATOM 688 C CA . ASP A 1 89 ? 1.319 -0.368 -12.399 1.00 97.50 89 ASP A CA 1
ATOM 689 C C . ASP A 1 89 ? 2.588 -0.892 -13.078 1.00 97.50 89 ASP A C 1
ATOM 691 O O . ASP A 1 89 ? 2.554 -1.966 -13.669 1.00 97.50 89 ASP A O 1
ATOM 695 N N . GLU A 1 90 ? 3.706 -0.159 -12.986 1.00 96.12 90 GLU A N 1
ATOM 696 C CA . GLU A 1 90 ? 4.924 -0.482 -13.739 1.00 96.12 90 GLU A CA 1
ATOM 697 C C . GLU A 1 90 ? 6.213 -0.231 -12.949 1.00 96.12 90 GLU A C 1
ATOM 699 O O . GLU A 1 90 ? 6.330 0.749 -12.204 1.00 96.12 90 GLU A O 1
ATOM 704 N N . VAL A 1 91 ? 7.199 -1.102 -13.169 1.00 96.75 91 VAL A N 1
ATOM 705 C CA . VAL A 1 91 ? 8.580 -0.910 -12.724 1.00 96.75 91 VAL A CA 1
ATOM 706 C C . VAL A 1 91 ? 9.375 -0.387 -13.915 1.00 96.75 91 VAL A C 1
ATOM 708 O O . VAL A 1 91 ? 9.426 -1.034 -14.955 1.00 96.75 91 VAL A O 1
ATOM 711 N N . ILE A 1 92 ? 9.965 0.800 -13.785 1.00 94.12 92 ILE A N 1
ATOM 712 C CA . ILE A 1 92 ? 10.697 1.460 -14.873 1.00 94.12 92 ILE A CA 1
ATOM 713 C C . ILE A 1 92 ? 12.188 1.517 -14.544 1.00 94.12 92 ILE A C 1
ATOM 715 O O . ILE A 1 92 ? 12.574 2.053 -13.509 1.00 94.12 92 ILE A O 1
ATOM 719 N N . ASP A 1 93 ? 13.035 0.977 -15.414 1.00 91.88 93 ASP A N 1
ATOM 720 C CA . ASP A 1 93 ? 14.499 1.003 -15.286 1.00 91.88 93 ASP A CA 1
ATOM 721 C C . ASP A 1 93 ? 15.148 2.103 -16.140 1.00 91.88 93 ASP A C 1
ATOM 723 O O . ASP A 1 93 ? 16.180 2.661 -15.762 1.00 91.88 93 ASP A O 1
ATOM 727 N N . GLU A 1 94 ? 14.494 2.490 -17.234 1.00 85.81 94 GLU A N 1
ATOM 728 C CA . GLU A 1 94 ? 14.926 3.547 -18.137 1.00 85.81 94 GLU A CA 1
ATOM 729 C C . GLU A 1 94 ? 13.840 4.603 -18.379 1.00 85.81 94 GLU A C 1
ATOM 731 O O . GLU A 1 94 ? 12.631 4.384 -18.257 1.00 85.81 94 GLU A O 1
ATOM 736 N N . ARG A 1 95 ? 14.278 5.806 -18.766 1.00 78.88 95 ARG A N 1
ATOM 737 C CA . ARG A 1 95 ? 13.364 6.884 -19.148 1.00 78.88 95 ARG A CA 1
ATOM 738 C C . ARG A 1 95 ? 12.776 6.587 -20.527 1.00 78.88 95 ARG A C 1
ATOM 740 O O . ARG A 1 95 ? 13.450 6.764 -21.539 1.00 78.88 95 ARG A O 1
ATOM 747 N N . THR A 1 96 ? 11.504 6.207 -20.580 1.00 68.75 96 THR A N 1
ATOM 748 C CA . THR A 1 96 ? 10.814 5.932 -21.847 1.00 68.75 96 THR A CA 1
ATOM 749 C C . THR A 1 96 ? 10.684 7.188 -22.719 1.00 68.75 96 THR A C 1
ATOM 751 O O . THR A 1 96 ? 10.458 8.302 -22.237 1.00 68.75 96 THR A O 1
ATOM 754 N N . LEU A 1 97 ? 10.805 7.019 -24.043 1.00 65.56 97 LEU A N 1
ATOM 755 C CA . LEU A 1 97 ? 10.713 8.113 -25.025 1.00 65.56 97 LEU A CA 1
ATOM 756 C C . LEU A 1 97 ? 9.352 8.830 -25.008 1.00 65.56 97 LEU A C 1
ATOM 758 O O . LEU A 1 97 ? 9.259 9.991 -25.405 1.00 65.56 97 LEU A O 1
ATOM 762 N N . GLU A 1 98 ? 8.294 8.175 -24.531 1.00 63.44 98 GLU A N 1
ATOM 763 C CA . GLU A 1 98 ? 6.976 8.793 -24.349 1.00 63.44 98 GLU A CA 1
ATOM 764 C C . GLU A 1 98 ? 7.002 9.894 -23.282 1.00 63.44 98 GLU A C 1
ATOM 766 O O . GLU A 1 98 ? 6.497 10.986 -23.535 1.00 63.44 98 GLU A O 1
ATOM 771 N N . LEU A 1 99 ? 7.725 9.686 -22.173 1.00 61.41 99 LEU A N 1
ATOM 772 C CA . LEU A 1 99 ? 7.948 10.700 -21.131 1.00 61.41 99 LEU A CA 1
ATOM 773 C C . LEU A 1 99 ? 8.819 11.875 -21.613 1.00 61.41 99 LEU A C 1
ATOM 775 O O . LEU A 1 99 ? 8.874 12.929 -20.976 1.00 61.41 99 LEU A O 1
ATOM 779 N N . VAL A 1 100 ? 9.535 11.709 -22.731 1.00 59.31 100 VAL A N 1
ATOM 780 C CA . VAL A 1 100 ? 10.359 12.762 -23.350 1.00 59.31 100 VAL A CA 1
ATOM 781 C C . VAL A 1 100 ? 9.518 13.675 -24.247 1.00 59.31 100 VAL A C 1
ATOM 783 O O . VAL A 1 100 ? 9.808 14.871 -24.342 1.00 59.31 100 VAL A O 1
ATOM 786 N N . LYS A 1 101 ? 8.452 13.153 -24.874 1.00 55.03 101 LYS A N 1
ATOM 787 C CA . LYS A 1 101 ? 7.562 13.944 -25.745 1.00 55.03 101 LYS A CA 1
ATOM 788 C C . LYS A 1 101 ? 6.914 15.095 -24.981 1.00 55.03 101 LYS A C 1
ATOM 790 O O . LYS A 1 101 ? 6.838 16.204 -25.515 1.00 55.03 101 LYS A O 1
ATOM 795 N N . ASP A 1 102 ? 6.542 14.861 -23.726 1.00 59.09 102 ASP A N 1
ATOM 796 C CA . ASP A 1 102 ? 5.981 15.891 -22.855 1.00 59.09 102 ASP A CA 1
ATOM 797 C C . ASP A 1 102 ? 6.995 16.989 -22.524 1.00 59.09 102 ASP A C 1
ATOM 799 O O . ASP A 1 102 ? 6.636 18.162 -22.552 1.00 59.09 102 ASP A O 1
ATOM 803 N N . ASP A 1 103 ? 8.274 16.661 -22.318 1.00 60.03 103 ASP A N 1
ATOM 804 C CA . ASP A 1 103 ? 9.304 17.659 -21.994 1.00 60.03 103 ASP A CA 1
ATOM 805 C C . ASP A 1 103 ? 9.638 18.554 -23.202 1.00 60.03 103 ASP A C 1
ATOM 807 O O . ASP A 1 103 ? 9.760 19.776 -23.080 1.00 60.03 103 ASP A O 1
ATOM 811 N N . VAL A 1 104 ? 9.714 17.978 -24.408 1.00 62.41 104 VAL A N 1
ATOM 812 C CA . VAL A 1 104 ? 9.942 18.747 -25.646 1.00 62.41 104 VAL A CA 1
ATOM 813 C C . VAL A 1 104 ? 8.719 19.597 -25.995 1.00 62.41 104 VAL A C 1
ATOM 815 O O . VAL A 1 104 ? 8.858 20.787 -26.293 1.00 62.41 104 VAL A O 1
ATOM 818 N N . ALA A 1 105 ? 7.512 19.029 -25.912 1.00 60.97 105 ALA A N 1
ATOM 819 C CA . ALA A 1 105 ? 6.273 19.757 -26.169 1.00 60.97 105 ALA A CA 1
ATOM 820 C C . ALA A 1 105 ? 6.032 20.864 -25.129 1.00 60.97 105 ALA A C 1
ATOM 822 O O . ALA A 1 105 ? 5.579 21.957 -25.481 1.00 60.97 105 ALA A O 1
ATOM 823 N N . MET A 1 106 ? 6.373 20.626 -23.861 1.00 59.28 106 MET A N 1
ATOM 824 C CA . MET A 1 106 ? 6.297 21.616 -22.787 1.00 59.28 106 MET A CA 1
ATOM 825 C C . MET A 1 106 ? 7.327 22.730 -22.982 1.00 59.28 106 MET A C 1
ATOM 827 O O . MET A 1 106 ? 6.948 23.902 -22.944 1.00 59.28 106 MET A O 1
ATOM 831 N N . LYS A 1 107 ? 8.591 22.411 -23.301 1.00 60.81 107 LYS A N 1
ATOM 832 C CA . LYS A 1 107 ? 9.617 23.413 -23.654 1.00 60.81 107 LYS A CA 1
ATOM 833 C C . LYS A 1 107 ? 9.201 24.258 -24.858 1.00 60.81 107 LYS A C 1
ATOM 835 O O . LYS A 1 107 ? 9.342 25.482 -24.821 1.00 60.81 107 LYS A O 1
ATOM 840 N N . ALA A 1 108 ? 8.625 23.645 -25.892 1.00 65.38 108 ALA A N 1
ATOM 841 C CA . ALA A 1 108 ? 8.098 24.361 -27.052 1.00 65.38 108 ALA A CA 1
ATOM 842 C C . ALA A 1 108 ? 6.935 25.298 -26.669 1.00 65.38 108 ALA A C 1
ATOM 844 O O . ALA A 1 108 ? 6.951 26.477 -27.031 1.00 65.38 108 ALA A O 1
ATOM 845 N N . LYS A 1 109 ? 5.966 24.824 -25.869 1.00 60.75 109 LYS A N 1
ATOM 846 C CA . LYS A 1 109 ? 4.838 25.635 -25.366 1.00 60.75 109 LYS A CA 1
ATOM 847 C C . LYS A 1 109 ? 5.301 26.807 -24.493 1.00 60.75 109 LYS A C 1
ATOM 849 O O . LYS A 1 109 ? 4.775 27.911 -24.638 1.00 60.75 109 LYS A O 1
ATOM 854 N N . ILE A 1 110 ? 6.290 26.599 -23.621 1.00 64.62 110 ILE A N 1
ATOM 855 C CA . ILE A 1 110 ? 6.872 27.657 -22.780 1.00 64.62 110 ILE A CA 1
ATOM 856 C C . ILE A 1 110 ? 7.564 28.707 -23.657 1.00 64.62 110 ILE A C 1
ATOM 858 O O . ILE A 1 110 ? 7.294 29.895 -23.496 1.00 64.62 110 ILE A O 1
ATOM 862 N N . LYS A 1 111 ? 8.373 28.292 -24.641 1.00 64.44 111 LYS A N 1
ATOM 863 C CA . LYS A 1 111 ? 9.078 29.208 -25.554 1.00 64.44 111 LYS A CA 1
ATOM 864 C C . LYS A 1 111 ? 8.111 30.074 -26.371 1.00 64.44 111 LYS A C 1
ATOM 866 O O . LYS A 1 111 ? 8.304 31.284 -26.473 1.00 64.44 111 LYS A O 1
ATOM 871 N N . VAL A 1 112 ? 7.025 29.483 -26.878 1.00 69.44 112 VAL A N 1
ATOM 872 C CA . VAL A 1 112 ? 5.952 30.218 -27.575 1.00 69.44 112 VAL A CA 1
ATOM 873 C C . VAL A 1 112 ? 5.261 31.211 -26.636 1.00 69.44 112 VAL A C 1
ATOM 875 O O . VAL A 1 112 ? 5.002 32.350 -27.023 1.00 69.44 112 VAL A O 1
ATOM 878 N N . ARG A 1 113 ? 4.983 30.819 -25.386 1.00 57.75 113 ARG A N 1
ATOM 879 C CA . ARG A 1 113 ? 4.317 31.685 -24.402 1.00 57.75 113 ARG A CA 1
ATOM 880 C C . ARG A 1 113 ? 5.190 32.860 -23.947 1.00 57.75 113 ARG A C 1
ATOM 882 O O . ARG A 1 113 ? 4.644 33.939 -23.721 1.00 57.75 113 ARG A O 1
ATOM 889 N N . VAL A 1 114 ? 6.506 32.670 -23.841 1.00 65.31 114 VAL A N 1
ATOM 890 C CA . VAL A 1 114 ? 7.477 33.739 -23.540 1.00 65.31 114 VAL A CA 1
ATOM 891 C C . VAL A 1 114 ? 7.550 34.735 -24.698 1.00 65.31 114 VAL A C 1
ATOM 893 O O . VAL A 1 114 ? 7.317 35.920 -24.477 1.00 65.31 114 VAL A O 1
ATOM 896 N N . LYS A 1 115 ? 7.709 34.260 -25.941 1.00 69.44 115 LYS A N 1
ATOM 897 C CA . LYS A 1 115 ? 7.756 35.128 -27.131 1.00 69.44 115 LYS A CA 1
ATOM 898 C C . LYS A 1 115 ? 6.489 35.980 -27.292 1.00 69.44 115 LYS A C 1
ATOM 900 O O . LYS A 1 115 ? 6.559 37.181 -27.522 1.00 69.44 115 LYS A O 1
ATOM 905 N N . LYS A 1 116 ? 5.314 35.382 -27.061 1.00 62.66 116 LYS A N 1
ATOM 906 C CA . LYS A 1 116 ? 4.020 36.086 -27.123 1.00 62.66 116 LYS A CA 1
ATOM 907 C C . LYS A 1 116 ? 3.853 37.133 -26.011 1.00 62.66 116 LYS A C 1
ATOM 909 O O . LYS A 1 116 ? 3.102 38.091 -26.179 1.00 62.66 116 LYS A O 1
ATOM 914 N N . ARG A 1 117 ? 4.517 36.952 -24.860 1.00 64.19 117 ARG A N 1
ATOM 915 C CA . ARG A 1 117 ? 4.572 37.955 -23.783 1.00 64.19 117 ARG A CA 1
ATOM 916 C C . ARG A 1 117 ? 5.509 39.108 -24.136 1.00 64.19 117 ARG A C 1
ATOM 918 O O . ARG A 1 117 ? 5.130 40.244 -23.887 1.00 64.19 117 ARG A O 1
ATOM 925 N N . GLU A 1 118 ? 6.666 38.828 -24.730 1.00 66.94 118 GLU A N 1
ATOM 926 C CA . GLU A 1 118 ? 7.630 39.846 -25.176 1.00 66.94 118 GLU A CA 1
ATOM 927 C C . GLU A 1 118 ? 7.048 40.733 -26.283 1.00 66.94 118 GLU A C 1
ATOM 929 O O . GLU A 1 118 ? 7.063 41.953 -26.155 1.00 66.94 118 GLU A O 1
ATOM 934 N N . GLU A 1 119 ? 6.425 40.143 -27.308 1.00 70.81 119 GLU A N 1
ATOM 935 C CA . GLU A 1 119 ? 5.747 40.889 -28.383 1.00 70.81 119 GLU A CA 1
ATOM 936 C C . GLU A 1 119 ? 4.628 41.789 -27.835 1.00 70.81 119 GLU A C 1
ATOM 938 O O . GLU A 1 119 ? 4.472 42.937 -28.253 1.00 70.81 119 GLU A O 1
ATOM 943 N N . LYS A 1 120 ? 3.874 41.299 -26.841 1.00 69.69 120 LYS A N 1
ATOM 944 C CA . LYS A 1 120 ? 2.829 42.084 -26.175 1.00 69.69 120 LYS A CA 1
ATOM 945 C C . LYS A 1 120 ? 3.413 43.218 -25.327 1.00 69.69 120 LYS A C 1
ATOM 947 O O . LYS A 1 120 ? 2.825 44.292 -25.291 1.00 69.69 120 LYS A O 1
ATOM 952 N N . LEU A 1 121 ? 4.557 43.003 -24.673 1.00 66.88 121 LEU A N 1
ATOM 953 C CA . LEU A 1 121 ? 5.260 44.039 -23.911 1.00 66.88 121 LEU A CA 1
ATOM 954 C C . LEU A 1 121 ? 5.772 45.155 -24.833 1.00 66.88 121 LEU A C 1
ATOM 956 O O . LEU A 1 121 ? 5.622 46.332 -24.518 1.00 66.88 121 LEU A O 1
ATOM 960 N N . ILE A 1 122 ? 6.311 44.777 -25.995 1.00 65.00 122 ILE A N 1
ATOM 961 C CA . ILE A 1 122 ? 6.792 45.701 -27.027 1.00 65.00 122 ILE A CA 1
ATOM 962 C C . ILE A 1 122 ? 5.629 46.534 -27.581 1.00 65.00 122 ILE A C 1
ATOM 964 O O . ILE A 1 122 ? 5.728 47.756 -27.629 1.00 65.00 122 ILE A O 1
ATOM 968 N N . LEU A 1 123 ? 4.495 45.914 -27.923 1.00 64.19 123 LEU A N 1
ATOM 969 C CA . LEU A 1 123 ? 3.305 46.632 -28.403 1.00 64.19 123 LEU A CA 1
ATOM 970 C C . LEU A 1 123 ? 2.747 47.627 -27.374 1.00 64.19 123 LEU A C 1
ATOM 972 O O . LEU A 1 123 ? 2.350 48.731 -27.743 1.00 64.19 123 LEU A O 1
ATOM 976 N N . VAL A 1 124 ? 2.748 47.267 -26.087 1.00 68.69 124 VAL A N 1
ATOM 977 C CA . VAL A 1 124 ? 2.354 48.183 -25.002 1.00 68.69 124 VAL A CA 1
ATOM 978 C C . VAL A 1 124 ? 3.326 49.362 -24.908 1.00 68.69 124 VAL A C 1
ATOM 980 O O 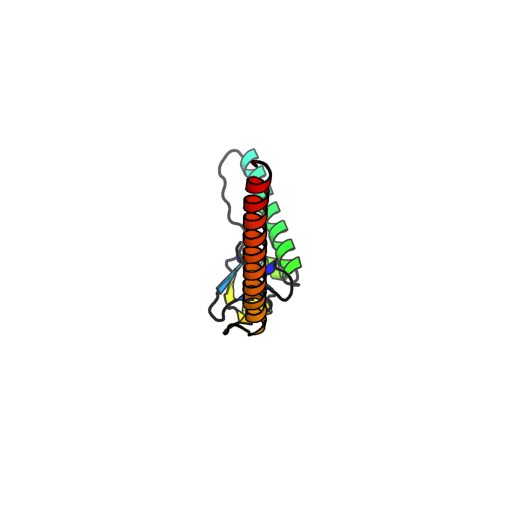. VAL A 1 124 ? 2.890 50.503 -24.761 1.00 68.69 124 VAL A O 1
ATOM 983 N N . TYR A 1 125 ? 4.628 49.114 -25.053 1.00 67.25 125 TYR A N 1
ATOM 984 C CA . TYR A 1 125 ? 5.641 50.167 -25.060 1.00 67.25 125 TYR A CA 1
ATOM 985 C C . TYR A 1 125 ? 5.448 51.133 -26.242 1.00 67.25 125 TYR A C 1
ATOM 987 O O . TYR A 1 125 ? 5.354 52.339 -26.035 1.00 67.25 125 TYR A O 1
ATOM 995 N N . PHE A 1 126 ? 5.265 50.627 -27.466 1.00 63.84 126 PHE A N 1
ATOM 996 C CA . PHE A 1 126 ? 5.030 51.462 -28.654 1.00 63.84 126 PHE A CA 1
ATOM 997 C C . PHE A 1 126 ? 3.711 52.250 -28.598 1.00 63.84 126 PHE A C 1
ATOM 999 O O . PHE A 1 126 ? 3.691 53.428 -28.953 1.00 63.84 126 PHE A O 1
ATOM 1006 N N . SER A 1 127 ? 2.633 51.649 -28.082 1.00 64.50 127 SER A N 1
ATOM 1007 C CA . SER A 1 127 ? 1.354 52.347 -27.884 1.00 64.50 127 SER A CA 1
ATOM 1008 C C . SER A 1 127 ? 1.459 53.492 -26.874 1.00 64.50 127 SER A C 1
ATOM 1010 O O . SER A 1 127 ? 0.708 54.456 -26.977 1.00 64.50 127 SER A O 1
ATOM 1012 N N . SER A 1 128 ? 2.370 53.398 -25.904 1.00 65.38 128 SER A N 1
ATOM 1013 C CA . SER A 1 128 ? 2.567 54.435 -24.885 1.00 65.38 128 SER A CA 1
ATOM 1014 C C . SER A 1 128 ? 3.310 55.655 -25.446 1.00 65.38 128 SER A C 1
ATOM 1016 O O . SER A 1 128 ? 3.073 56.773 -25.002 1.00 65.38 128 SER A O 1
ATOM 1018 N N . TYR A 1 129 ? 4.168 55.458 -26.454 1.00 60.69 129 TYR A N 1
ATOM 1019 C CA . TYR A 1 129 ? 4.913 56.535 -27.119 1.00 60.69 129 TYR A CA 1
ATOM 1020 C C . TYR A 1 129 ? 4.079 57.317 -28.146 1.00 60.69 129 TYR A C 1
ATOM 1022 O O . TYR A 1 129 ? 4.316 58.506 -28.321 1.00 60.69 129 TYR A O 1
ATOM 1030 N N . GLN A 1 130 ? 3.086 56.697 -28.793 1.00 58.53 130 GLN A N 1
ATOM 1031 C CA . GLN A 1 130 ? 2.209 57.385 -29.758 1.00 58.53 130 GLN A CA 1
ATOM 1032 C C . GLN A 1 130 ? 1.143 58.291 -29.115 1.00 58.53 130 GLN A C 1
ATOM 1034 O O . GLN A 1 130 ? 0.532 59.086 -29.816 1.00 58.53 130 GLN A O 1
ATOM 1039 N N . ILE A 1 131 ? 0.908 58.187 -27.802 1.00 55.69 131 ILE A N 1
ATOM 1040 C CA . ILE A 1 131 ? -0.082 59.007 -27.071 1.00 55.69 131 ILE A CA 1
ATOM 1041 C C . ILE A 1 131 ? 0.562 60.290 -26.492 1.00 55.69 131 ILE A C 1
ATOM 1043 O O . ILE A 1 131 ? -0.137 61.177 -26.012 1.00 55.69 131 ILE A O 1
ATOM 1047 N N . LEU A 1 132 ? 1.894 60.413 -26.551 1.00 51.25 132 LEU A N 1
ATOM 1048 C CA . LEU A 1 132 ? 2.675 61.531 -25.998 1.00 51.25 132 LEU A CA 1
ATOM 1049 C C . LEU A 1 132 ? 3.206 62.522 -27.062 1.00 51.25 132 LEU A C 1
ATOM 1051 O O . LEU A 1 132 ? 4.028 63.373 -26.720 1.00 51.25 132 LEU A O 1
ATOM 1055 N N . SER A 1 133 ? 2.750 62.433 -28.319 1.00 45.62 133 SER A N 1
ATOM 1056 C CA . SER A 1 133 ? 3.018 63.408 -29.399 1.00 45.62 133 SER A CA 1
ATOM 1057 C C . SER A 1 133 ? 1.744 64.114 -29.834 1.00 45.62 133 SER A C 1
ATOM 1059 O O . SER A 1 133 ? 1.782 65.349 -29.997 1.00 45.62 133 SER A O 1
#

Sequence (133 aa):
MASLLMAACAKGQRWALPNATVMIHQPSGGYSGQTNDMTIHTKQIVRVWNALNQLYMKHTDQSIDVVEKNMDMDHFMTSEEAKAFGIIDEVIDERTLELVKDDVAMKAKIKVRVKKREEKLILVYFSSYQILS

pLDDT: mean 86.54, std 15.51, range [45.62, 98.56]

InterPro domains:
  IPR001907 ATP-dependent Clp protease proteolytic subunit [PR00127] (13-32)
  IPR001907 ATP-dependent Clp protease proteolytic subunit [PR00127] (70-89)
  IPR001907 ATP-dependent Clp protease proteolytic subunit [cd07017] (1-91)
  IPR023562 Clp protease proteolytic subunit /Translocation-enhancing protein TepA [PF00574] (1-94)
  IPR023562 Clp protease proteolytic subunit /Translocation-enhancing protein TepA [PTHR10381] (1-99)
  IPR029045 ClpP/crotonase-like domain superfamily [SSF52096] (1-95)
  IPR033135 ClpP, histidine active site [PS00382] (14-27)

Secondary structure (DSSP, 8-state):
-HHHHHHTSPTT--EE-TT-EEEE-PPP----S-HHHHHHHHHHHHHHHHHHHHHHHHHH---HHHHHHHHSS-EEEEHHHHHHHTS-SEE-SS--HHHHHHHHHHHHHHHHHHHHHHHHHHHHHHHHHTT--

Foldseek 3Di:
DVLLVLLPPDPVPREDAQADKDKAAQDDDDDDDDPVVVVVVVVVSVVVRVVSLVSLCVRQVDDSVVSNVRHHHIHMDGRVRCCVSRSGVYHDHDDDVVNVVCVVVVVVVVVVVVVVVVVVVVVVVVVVVVVVD

=== Feature glossary ===
Feature key, reading from the visual/contextual features back to the raw sequence:

Rendered structure images. Structure images are PyMOL renders from six orthogonal camera directions. Cartoon representation draws helices as coils and strands as arrows; sticks shows the backbone as bonds; surface shows the solvent-excluded envelope. Rainbow coloring maps sequence position to hue (blue→red, N→C); chain coloring assigns a distinct color per polypeptide.

Contact-map, Ramachandran, and PAE plots. Three diagnostic plots accompany the record. The Cα contact map visualizes the tertiary structure as a 2D adjacency matrix (8 Å cutoff, sequence-local contacts suppressed). The Ramachandran plot shows the distribution of backbone (φ, ψ) torsions, with points in the α and β basins reflecting secondary structure content. The PAE plot shows AlphaFold's inter-residue confidence as a color matrix.

InterPro / GO / CATH / organism. The annotation block draws on four external resources. InterPro: which protein families and domains the sequence belongs to. GO: standardized term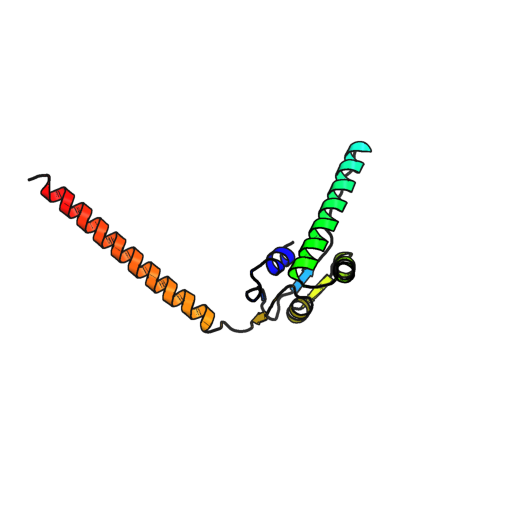s for what the protein does, what process it participates in, 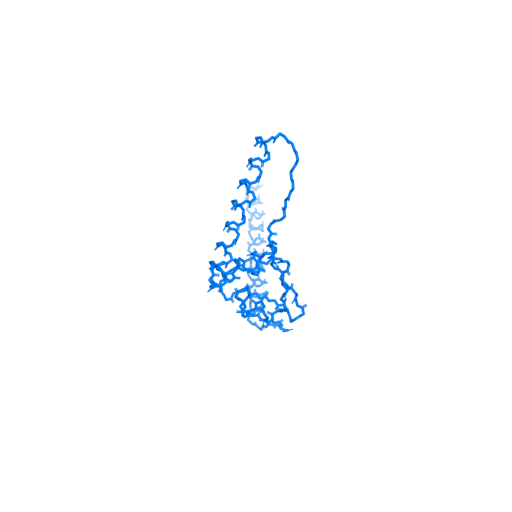and where in the cell it acts. CATH: which structural fold it has in the CATH hierarchy. Organism: the species of origin.

Nearest PDB structures. Structural nearest neighbors (via Foldseek easy-search vs the PDB). Reported per hit: target PDB id, E-value, and alignment TM-score. A TM-score above ~0.5 is the conventional threshold for 'same fold'.

Predicted aligned error. Predicted aligned error is AlphaFold's pairwise confidence. Unlike pLDDT (per-residue), PAE is per-residue-pair and captures whether two parts of the structure are correctly placed relative to each other. Units are ångströms of expected positional error.

Solvent-accessible surface area. SASA measures how much of the protein is reachable by solvent. It is computed by rolling a water-sized probe over the atomic surface and summing the exposed area (Å²). Per-residue SASA distinguishes core (buried, low SASA) from surface (exposed, high SASA) residues; total SASA is a whole-molecule size measure.

B-factor. Crystallographic B-factors measure how much each atom's electron density is smeared out, in Å². They rise in mobile loops and surface residues and fall in the buried interior. In AlphaFold models this column is repurposed to hold pLDDT instead.

pLDDT. For AlphaFold models, the B-factor field carries pLDDT — the model's own estimate of local accuracy on a 0–100 scale. Regions with pLDDT<50 should be treated as essentially unmodeled; they often correspond to intrinsically disordered segments.

Backbone torsions (φ/ψ). φ (phi) and ψ (psi) are the two rotatable backbone dihedrals per residue: φ is the C(i-1)–N–Cα–C torsion, ψ is the N–Cα–C–N(i+1) torsion, both in degrees on (−180°, 180°]. α-helical residues cluster near (−60°, −45°); β-strand residues near (−120°, +130°). A Ramachandran plot is simply a scatter of (φ, ψ) for every residue.

Radius of gyration, Cα contacts, bounding box. Radius of gyration (Rg) is the root-mean-square distance of Cα atoms from their centroid — a single number for overall size and compactness. A globular domain of N residues has Rg ≈ 2.2·N^0.38 Å; an extended or disordered chain has a much larger Rg. The Cα contact count is the number of residue pairs whose Cα atoms are within 8 Å and are more than four positions apart in sequence — a standard proxy for tertiary packing density. The bounding box is the smallest axis-aligned box enclosing all Cα atoms.

Secondary structure (3-state, P-SEA). Three-state secondary structure (P-SEA) collapses the eight DSSP classes into helix (a), strand (b), and coil (c). P-SEA assigns these from Cα geometry alone — distances and angles — without requiring backbone oxygens, so it works on any Cα trace.

Secondary structure (8-state, DSSP). Secondary structure is the local, repeating backbone conformation. DSSP classifies it into eight states by reading the hydrogen-bond network: three helix types (H, G, I), two β types (E, B), two non-regular types (T, S), and unstructured coil (-).

Foldseek 3Di. The Foldseek 3Di string encodes local tertiary geometry as a 20-letter alphabet — one character per residue — derived from the relative positions of nearby Cα atoms. Unlike the amino-acid sequence, 3Di is a direct function of the 3D structure, so two proteins with the same fold have similar 3Di strings even at low sequence identity.

mmCIF coordinates. Structure coordinates are given as an mmCIF _atom_site loop: one row per atom with element, residue name, chain id, sequence number, and x/y/z position in Å. Only the four main-chain atoms per residue are included here; side chains are omitted to keep the record compact.

Sequence. This is the polypeptide sequence — one letter per residue, N-terminus first. Length ranges from a few dozen residues for small domains to over a thousand for large multi-domain proteins.